Protein AF-A0AAN8IDM7-F1 (afdb_monomer)

Mean predicted aligned error: 9.81 Å

Structure (mmCIF, N/CA/C/O backbone):
data_AF-A0AAN8IDM7-F1
#
_entry.id   AF-A0AAN8IDM7-F1
#
loop_
_atom_site.group_PDB
_atom_site.id
_atom_site.type_symbol
_atom_site.label_atom_id
_atom_site.label_alt_id
_atom_site.label_comp_id
_atom_site.label_asym_id
_atom_site.label_entity_id
_atom_site.label_seq_id
_atom_site.pdbx_PDB_ins_code
_atom_site.Cartn_x
_atom_site.Cartn_y
_atom_site.Cartn_z
_atom_site.occupancy
_atom_site.B_iso_or_equiv
_atom_site.auth_seq_id
_atom_site.auth_comp_id
_atom_site.auth_asym_id
_atom_site.auth_atom_id
_atom_site.pdbx_PDB_model_num
ATOM 1 N N . MET A 1 1 ? 28.809 7.587 12.661 1.00 48.25 1 MET A N 1
ATOM 2 C CA . MET A 1 1 ? 27.627 8.010 11.875 1.00 48.25 1 MET A CA 1
ATOM 3 C C . MET A 1 1 ? 27.874 8.025 10.356 1.00 48.25 1 MET A C 1
ATOM 5 O O . MET A 1 1 ? 27.039 8.543 9.636 1.00 48.25 1 MET A O 1
ATOM 9 N N . GLU A 1 2 ? 28.930 7.379 9.832 1.00 40.19 2 GLU A N 1
ATOM 10 C CA . GLU A 1 2 ? 29.248 7.408 8.385 1.00 40.19 2 GLU A CA 1
ATOM 11 C C . GLU A 1 2 ? 28.867 6.134 7.598 1.00 40.19 2 GLU A C 1
ATOM 13 O O . GLU A 1 2 ? 28.893 6.126 6.371 1.00 40.19 2 GLU A O 1
ATOM 18 N N . SER A 1 3 ? 28.448 5.051 8.266 1.00 43.78 3 SER A N 1
ATOM 19 C CA . SER A 1 3 ? 28.146 3.773 7.590 1.00 43.78 3 SER A CA 1
ATOM 20 C C . SER A 1 3 ? 26.730 3.660 7.009 1.00 43.78 3 SER A C 1
ATOM 22 O O . SER A 1 3 ? 26.480 2.767 6.203 1.00 43.78 3 SER A O 1
ATOM 24 N N . VAL A 1 4 ? 25.794 4.540 7.383 1.00 52.28 4 VAL A N 1
ATOM 25 C CA . VAL A 1 4 ? 24.392 4.458 6.915 1.00 52.28 4 VAL A CA 1
ATOM 26 C C . VAL A 1 4 ? 24.214 5.150 5.557 1.00 52.28 4 VAL A C 1
ATOM 28 O O . VAL A 1 4 ? 23.488 4.657 4.697 1.00 52.28 4 VAL A O 1
ATOM 31 N N . VAL A 1 5 ? 24.957 6.236 5.317 1.00 48.47 5 VAL A N 1
ATOM 32 C CA . VAL A 1 5 ? 24.883 7.038 4.083 1.00 48.47 5 VAL A CA 1
ATOM 33 C C . VAL A 1 5 ? 25.433 6.271 2.872 1.00 48.47 5 VAL A C 1
ATOM 35 O O . VAL A 1 5 ? 24.861 6.330 1.786 1.00 48.47 5 VAL A O 1
ATOM 38 N N . HIS A 1 6 ? 26.490 5.470 3.051 1.00 41.78 6 HIS A N 1
ATOM 39 C CA . HIS A 1 6 ? 27.038 4.650 1.963 1.00 41.78 6 HIS A CA 1
ATOM 40 C C . HIS A 1 6 ? 26.140 3.476 1.557 1.00 41.78 6 HIS A C 1
ATOM 42 O O . HIS A 1 6 ? 26.169 3.067 0.397 1.00 41.78 6 HIS A O 1
ATOM 48 N N . LYS A 1 7 ? 25.298 2.962 2.463 1.00 42.38 7 LYS A N 1
ATOM 49 C CA . LYS A 1 7 ? 24.360 1.878 2.136 1.00 42.38 7 LYS A CA 1
ATOM 50 C C . LYS A 1 7 ? 23.194 2.359 1.262 1.00 42.38 7 LYS A C 1
ATOM 52 O O . LYS A 1 7 ? 22.663 1.568 0.492 1.00 42.38 7 LYS A O 1
ATOM 57 N N . PHE A 1 8 ? 22.870 3.654 1.307 1.00 40.16 8 PHE A N 1
ATOM 58 C CA . PHE A 1 8 ? 21.873 4.282 0.432 1.00 40.16 8 PHE A CA 1
ATOM 59 C C . PHE A 1 8 ? 22.361 4.483 -1.014 1.00 40.16 8 PHE A C 1
ATOM 61 O O . PHE A 1 8 ? 21.559 4.425 -1.937 1.00 40.16 8 PHE A O 1
ATOM 68 N N . ARG A 1 9 ? 23.671 4.651 -1.255 1.00 44.97 9 ARG A N 1
ATOM 69 C CA . ARG A 1 9 ? 24.212 4.876 -2.614 1.00 44.97 9 ARG A CA 1
ATOM 70 C C . ARG A 1 9 ? 24.325 3.628 -3.492 1.00 44.97 9 ARG A C 1
ATOM 72 O O . ARG A 1 9 ? 24.562 3.755 -4.688 1.00 44.97 9 ARG A O 1
ATOM 79 N N . LEU A 1 10 ? 24.160 2.432 -2.930 1.00 44.12 10 LEU A N 1
ATOM 80 C CA . LEU A 1 10 ? 24.177 1.184 -3.702 1.00 44.12 10 LEU A CA 1
ATOM 81 C C . LEU A 1 10 ? 22.800 0.824 -4.297 1.00 44.12 10 LEU A C 1
ATOM 83 O O . LEU A 1 10 ? 22.729 -0.084 -5.119 1.00 44.12 10 LEU A O 1
ATOM 87 N N . TYR A 1 11 ? 21.728 1.541 -3.928 1.00 48.84 11 TYR A N 1
ATOM 88 C CA . TYR A 1 11 ? 20.354 1.277 -4.388 1.00 48.84 11 TYR A CA 1
ATOM 89 C C . TYR A 1 11 ? 19.959 1.983 -5.699 1.00 48.84 11 TYR A C 1
ATOM 91 O O . TYR A 1 11 ? 18.928 1.648 -6.271 1.00 48.84 11 TYR A O 1
ATOM 99 N N . ASP A 1 12 ? 20.783 2.894 -6.227 1.00 52.94 12 ASP A N 1
ATOM 100 C CA . ASP A 1 12 ? 20.428 3.721 -7.398 1.00 52.94 12 ASP A CA 1
ATOM 101 C C . ASP A 1 12 ? 21.053 3.267 -8.732 1.00 52.94 12 ASP A C 1
ATOM 103 O O . ASP A 1 12 ? 20.802 3.854 -9.784 1.00 52.94 12 ASP A O 1
ATOM 107 N N . LEU A 1 13 ? 21.859 2.198 -8.747 1.00 50.22 13 LEU A N 1
ATOM 108 C CA . LEU A 1 13 ? 22.567 1.782 -9.970 1.00 50.22 13 LEU A CA 1
ATOM 109 C C . LEU A 1 13 ? 21.640 1.174 -11.046 1.00 50.22 13 LEU A C 1
ATOM 111 O O . LEU A 1 13 ? 22.011 1.098 -12.219 1.00 50.22 13 LEU A O 1
ATOM 115 N N . GLY A 1 14 ? 20.451 0.711 -10.647 1.00 51.22 14 GLY A N 1
ATOM 116 C CA . GLY A 1 14 ? 19.408 0.229 -11.560 1.00 51.22 14 GLY A CA 1
ATOM 117 C C . GLY A 1 14 ? 18.505 1.344 -12.091 1.00 51.22 14 GLY A C 1
ATOM 118 O O . GLY A 1 14 ? 17.9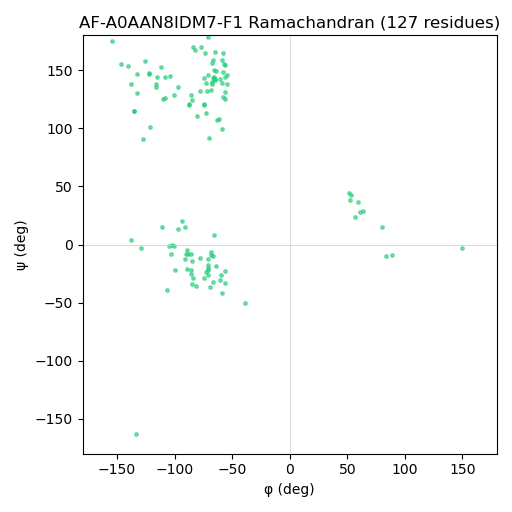00 1.190 -13.147 1.00 51.22 14 GLY A O 1
ATOM 119 N N . SER A 1 15 ? 18.445 2.474 -11.387 1.00 57.06 15 SER A N 1
ATOM 120 C CA . SER A 1 15 ? 17.468 3.532 -11.638 1.00 57.06 15 SER A CA 1
ATOM 121 C C . SER A 1 15 ? 17.868 4.452 -12.797 1.00 57.06 15 SER A C 1
ATOM 123 O O . SER A 1 15 ? 17.041 4.822 -13.632 1.00 57.06 15 SER A O 1
ATOM 125 N N . SER A 1 16 ? 19.172 4.710 -12.944 1.00 64.25 16 SER A N 1
ATOM 126 C CA . SER A 1 16 ? 19.726 5.543 -14.021 1.00 64.25 16 SER A CA 1
ATOM 127 C C . SER A 1 16 ? 19.683 4.908 -15.417 1.00 64.25 16 SER A C 1
ATOM 129 O O . SER A 1 16 ? 19.903 5.601 -16.405 1.00 64.25 16 SER A O 1
ATOM 131 N N . LYS A 1 17 ? 19.408 3.602 -15.535 1.00 84.50 17 LYS A N 1
ATOM 132 C CA . LYS A 1 17 ? 19.352 2.900 -16.834 1.00 84.50 17 LYS A CA 1
ATOM 133 C C . LYS A 1 17 ? 17.991 3.008 -17.517 1.00 84.50 17 LYS A C 1
ATOM 135 O O . LYS A 1 17 ? 17.897 2.882 -18.738 1.00 84.50 17 LYS A O 1
ATOM 140 N N . CYS A 1 18 ? 16.942 3.220 -16.729 1.00 92.69 18 CYS A N 1
ATOM 141 C CA . CYS A 1 18 ? 15.571 3.241 -17.224 1.00 92.69 18 CYS A CA 1
ATOM 142 C C . CYS A 1 18 ? 15.130 4.631 -17.683 1.00 92.69 18 CYS A C 1
ATOM 144 O O . CYS A 1 18 ? 14.213 4.734 -18.494 1.00 92.69 18 CYS A O 1
ATOM 146 N N . CYS A 1 19 ? 15.801 5.685 -17.207 1.00 91.44 19 CYS A N 1
ATOM 147 C CA . CYS A 1 19 ? 15.497 7.069 -17.548 1.00 91.44 19 CYS A CA 1
ATOM 148 C C . CYS A 1 19 ? 16.689 7.802 -18.173 1.00 91.44 19 CYS A C 1
ATOM 150 O O . CYS A 1 19 ? 17.837 7.571 -17.808 1.00 91.44 19 CYS A O 1
ATOM 152 N N . THR A 1 20 ? 16.401 8.735 -19.081 1.00 88.62 20 THR A N 1
ATOM 153 C CA . THR A 1 20 ? 17.355 9.734 -19.573 1.00 88.62 20 THR A CA 1
ATOM 154 C C . THR A 1 20 ? 17.438 10.914 -18.600 1.00 88.62 20 THR A C 1
ATOM 156 O O . THR A 1 20 ? 16.587 11.082 -17.720 1.00 88.62 20 THR A O 1
ATOM 159 N N . THR A 1 21 ? 18.442 11.771 -18.778 1.00 85.88 21 THR A N 1
ATOM 160 C CA . THR A 1 21 ? 18.635 13.003 -17.994 1.00 85.88 21 THR A CA 1
ATOM 161 C C . THR A 1 21 ? 17.512 14.028 -18.170 1.00 85.88 21 THR A C 1
ATOM 163 O O . THR A 1 21 ? 17.328 14.890 -17.319 1.00 85.88 21 THR A O 1
ATOM 166 N N . GLU A 1 22 ? 16.712 13.908 -19.229 1.00 89.69 22 GLU A N 1
ATOM 167 C CA . GLU A 1 22 ? 15.551 14.753 -19.535 1.00 89.69 22 GLU A CA 1
ATOM 168 C C . GLU A 1 22 ? 14.236 14.157 -18.999 1.00 89.69 22 GLU A C 1
ATOM 170 O O . GLU A 1 22 ? 13.157 14.495 -19.489 1.00 89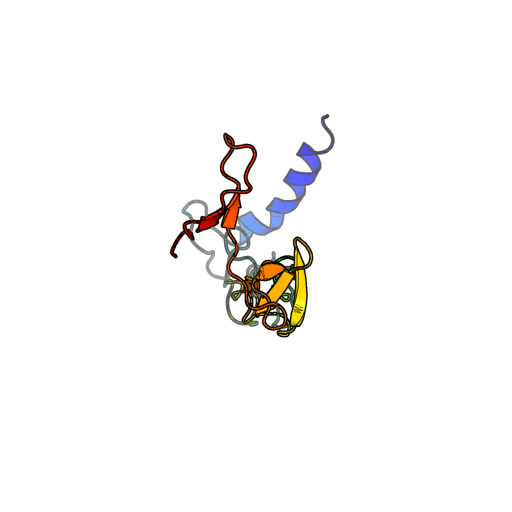.69 22 GLU A O 1
ATOM 175 N N . CYS A 1 23 ? 14.312 13.248 -18.019 1.00 88.69 23 CYS A N 1
ATOM 176 C CA . CYS A 1 23 ? 13.163 12.597 -17.377 1.00 88.69 23 CYS A CA 1
ATOM 177 C C . CYS A 1 23 ? 12.264 11.810 -18.351 1.00 88.69 23 CYS A C 1
ATOM 179 O O . CYS A 1 23 ? 11.042 11.778 -18.196 1.00 88.69 23 CYS A O 1
ATOM 181 N N . ARG A 1 24 ? 12.856 11.158 -19.359 1.00 90.75 24 ARG A N 1
ATOM 182 C CA . ARG A 1 24 ? 1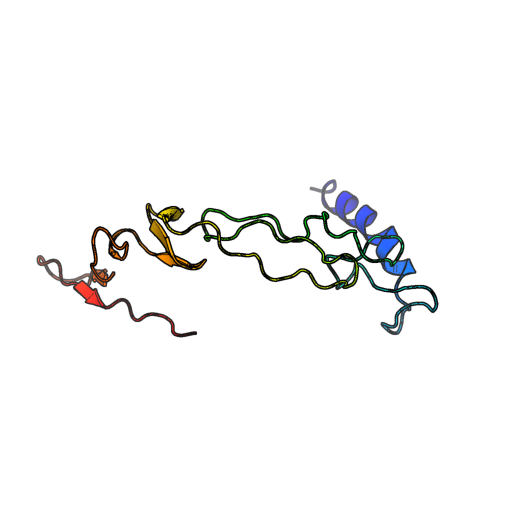2.151 10.271 -20.304 1.00 90.75 24 ARG A CA 1
ATOM 183 C C . ARG A 1 24 ? 12.580 8.826 -20.110 1.00 90.75 24 ARG A C 1
ATOM 185 O O . ARG A 1 24 ? 13.710 8.586 -19.709 1.00 90.75 24 ARG A O 1
ATOM 192 N N . LEU A 1 25 ? 11.713 7.868 -20.434 1.00 92.88 25 LEU A N 1
ATOM 193 C CA . LEU A 1 25 ? 12.120 6.463 -20.499 1.00 92.88 25 LEU A CA 1
ATOM 194 C C . LEU A 1 25 ? 13.119 6.249 -21.644 1.00 92.88 25 LEU A C 1
ATOM 196 O O . LEU A 1 25 ? 13.004 6.872 -22.704 1.00 92.88 25 LEU A O 1
ATOM 200 N N . THR A 1 26 ? 14.093 5.364 -21.442 1.00 93.62 26 THR A N 1
ATOM 201 C CA . THR A 1 26 ? 14.956 4.900 -22.537 1.00 93.62 26 THR A CA 1
ATOM 202 C C . THR A 1 26 ? 14.144 4.058 -23.537 1.00 93.62 26 THR A C 1
ATOM 204 O O . THR A 1 26 ? 13.115 3.496 -23.160 1.00 93.62 26 THR A O 1
ATOM 207 N N . PRO A 1 27 ? 14.563 3.932 -24.815 1.00 93.38 27 PRO A N 1
ATOM 208 C CA . PRO A 1 27 ? 13.743 3.300 -25.861 1.00 93.38 27 PRO A CA 1
ATOM 209 C C . PRO A 1 27 ? 13.281 1.860 -25.581 1.00 93.38 27 PRO A C 1
ATOM 211 O O . PRO A 1 27 ? 12.299 1.416 -26.165 1.00 93.38 27 PRO A O 1
ATOM 214 N N . SER A 1 28 ? 13.982 1.126 -24.713 1.00 90.69 28 SER A N 1
ATOM 215 C CA . SER A 1 28 ? 13.659 -0.257 -24.334 1.00 90.69 28 SER A CA 1
ATOM 216 C C . SER A 1 28 ? 13.027 -0.393 -22.945 1.00 90.69 28 SER A C 1
ATOM 218 O O . SER A 1 28 ? 12.750 -1.510 -22.515 1.00 90.69 28 SER A O 1
ATOM 220 N N . ALA A 1 29 ? 12.849 0.706 -22.212 1.00 94.94 29 ALA A N 1
ATOM 221 C CA . ALA A 1 29 ? 12.286 0.690 -20.869 1.00 94.94 29 ALA A CA 1
ATOM 222 C C . ALA A 1 29 ? 10.754 0.728 -20.919 1.00 94.94 29 ALA A C 1
ATOM 224 O O . ALA A 1 29 ? 10.163 1.606 -21.542 1.00 94.94 29 ALA A O 1
ATOM 225 N N . GLN A 1 30 ? 10.108 -0.200 -20.213 1.00 95.69 3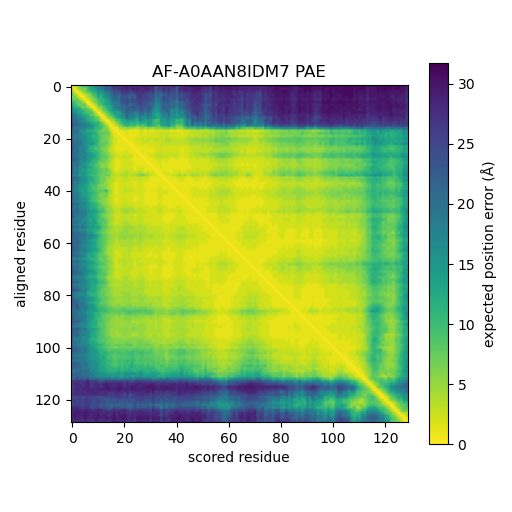0 GLN A N 1
ATOM 226 C CA . GLN A 1 30 ? 8.655 -0.201 -20.002 1.00 95.69 30 GLN A CA 1
ATOM 227 C C . GLN A 1 30 ? 8.264 0.696 -18.819 1.00 95.69 30 GLN A C 1
ATOM 229 O O . GLN A 1 30 ? 7.172 1.255 -18.774 1.00 95.69 30 GLN A O 1
ATOM 234 N N . CYS A 1 31 ? 9.166 0.837 -17.848 1.00 95.06 31 CYS A N 1
ATOM 235 C CA . CYS A 1 31 ? 8.947 1.581 -16.617 1.00 95.06 31 CYS A CA 1
ATOM 236 C C . CYS A 1 31 ? 10.266 2.087 -16.027 1.00 95.06 31 CYS A C 1
ATOM 238 O O . CYS A 1 31 ? 11.345 1.745 -16.514 1.00 95.06 31 CYS A O 1
ATOM 240 N N . SER A 1 32 ? 10.180 2.876 -14.951 1.00 93.38 32 SER A N 1
ATOM 241 C CA . SER A 1 32 ? 11.345 3.303 -14.169 1.00 93.38 32 SER A CA 1
ATOM 242 C C . SER A 1 32 ? 11.124 3.126 -12.664 1.00 93.38 32 SER A C 1
ATOM 244 O O . SER A 1 32 ? 10.124 3.638 -12.152 1.00 93.38 32 SER A O 1
ATOM 246 N N . PRO A 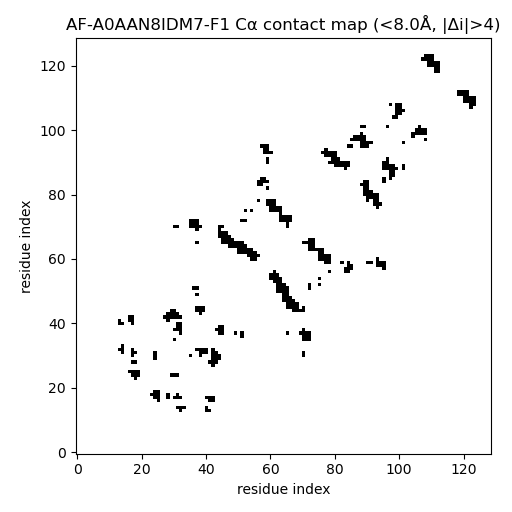1 33 ? 12.059 2.488 -11.931 1.00 91.62 33 PRO A N 1
ATOM 247 C CA . PRO A 1 33 ? 11.930 2.270 -10.490 1.00 91.62 33 PRO A CA 1
ATOM 248 C C . PRO A 1 33 ? 11.987 3.567 -9.666 1.00 91.62 33 PRO A C 1
ATOM 250 O O . PRO A 1 33 ? 11.650 3.533 -8.489 1.00 91.62 33 PRO A O 1
ATOM 253 N N . HIS A 1 34 ? 12.345 4.716 -10.261 1.00 87.94 34 HIS A N 1
ATOM 254 C CA . HIS A 1 34 ? 12.322 6.010 -9.565 1.00 87.94 34 HIS A CA 1
ATOM 255 C C . HIS A 1 34 ? 10.931 6.378 -9.034 1.00 87.94 34 HIS A C 1
ATOM 257 O O . HIS A 1 34 ? 10.821 6.884 -7.923 1.00 87.94 34 HIS A O 1
ATOM 263 N N . ASN A 1 35 ? 9.884 6.131 -9.830 1.00 85.00 35 ASN A N 1
ATOM 264 C CA . ASN A 1 35 ? 8.520 6.582 -9.525 1.00 85.00 35 ASN A CA 1
ATOM 265 C C . ASN A 1 35 ? 7.478 5.458 -9.609 1.00 85.00 35 ASN A C 1
ATOM 267 O O . ASN A 1 35 ? 6.299 5.701 -9.369 1.00 85.00 35 ASN A O 1
ATOM 271 N N . GLN A 1 36 ? 7.884 4.248 -9.996 1.00 93.88 36 GLN A N 1
ATOM 272 C CA . GLN A 1 36 ? 6.982 3.119 -10.210 1.00 93.88 36 GLN A CA 1
ATOM 273 C C . GLN A 1 36 ? 7.399 1.959 -9.295 1.00 93.88 36 GLN A C 1
ATOM 275 O O . GLN A 1 36 ? 8.359 1.260 -9.624 1.00 93.88 36 GLN A O 1
ATOM 280 N N . PRO A 1 37 ? 6.702 1.733 -8.161 1.00 95.12 37 PRO A N 1
ATOM 281 C CA . PRO A 1 37 ? 7.039 0.676 -7.201 1.00 95.12 37 PRO A CA 1
ATOM 282 C C . PRO A 1 37 ? 7.015 -0.732 -7.803 1.00 95.12 37 PRO A C 1
ATOM 284 O O . PRO A 1 37 ? 7.724 -1.617 -7.338 1.00 95.12 37 PRO A O 1
ATOM 287 N N . CYS A 1 38 ? 6.220 -0.938 -8.855 1.00 97.94 38 CYS A N 1
ATOM 288 C CA . CYS A 1 38 ? 6.143 -2.203 -9.581 1.00 97.94 38 CYS A CA 1
ATOM 289 C C . CYS A 1 38 ? 7.121 -2.296 -10.755 1.00 97.94 38 CYS A C 1
ATOM 291 O O . CYS A 1 38 ? 6.982 -3.180 -11.600 1.00 97.94 38 CYS A O 1
ATOM 293 N N . CYS A 1 39 ? 8.121 -1.418 -10.823 1.00 96.94 39 CYS A N 1
ATOM 294 C CA . CYS A 1 39 ? 9.179 -1.494 -11.816 1.00 96.94 39 CYS A CA 1
ATOM 295 C C . CYS A 1 39 ? 10.454 -2.104 -11.238 1.00 96.94 39 CYS A C 1
ATOM 297 O O . CYS A 1 39 ? 10.982 -1.637 -10.231 1.00 96.94 39 CYS A O 1
ATOM 299 N N . ASN A 1 40 ? 10.989 -3.111 -11.919 1.00 94.19 40 ASN A N 1
ATOM 300 C CA . ASN A 1 40 ? 12.251 -3.721 -11.534 1.00 94.19 40 ASN A CA 1
ATOM 301 C C . ASN A 1 40 ? 13.458 -2.944 -12.098 1.00 94.19 40 ASN A C 1
ATOM 303 O O . ASN A 1 40 ? 13.346 -2.084 -12.974 1.00 94.19 40 ASN A O 1
ATOM 307 N N . THR A 1 41 ? 14.659 -3.295 -11.642 1.00 92.00 41 THR A N 1
ATOM 308 C CA . THR A 1 41 ? 15.924 -2.661 -12.068 1.00 92.00 41 THR A CA 1
ATOM 309 C C . THR A 1 41 ? 16.323 -2.949 -13.522 1.00 92.00 41 THR A C 1
ATOM 311 O O . THR A 1 41 ? 17.297 -2.379 -14.013 1.00 92.00 41 THR A O 1
ATOM 314 N N . THR A 1 42 ? 15.587 -3.821 -14.219 1.00 93.12 42 THR A N 1
ATOM 315 C CA . THR A 1 42 ? 15.728 -4.095 -15.660 1.00 93.12 42 THR A CA 1
ATOM 316 C C . THR A 1 42 ? 14.722 -3.309 -16.507 1.00 93.12 42 THR A C 1
ATOM 318 O O . THR A 1 42 ? 14.557 -3.591 -17.692 1.00 93.12 42 THR A O 1
ATOM 321 N N . CYS A 1 43 ? 14.058 -2.311 -15.914 1.00 95.12 43 CYS A N 1
ATOM 322 C CA . CYS A 1 43 ? 13.107 -1.423 -16.584 1.00 95.12 43 CYS A CA 1
ATOM 323 C C . CYS A 1 43 ? 11.861 -2.146 -17.118 1.00 95.12 43 CYS A C 1
ATOM 325 O O . CYS A 1 43 ? 11.280 -1.735 -18.124 1.00 95.12 43 CYS A O 1
ATOM 327 N N . SER A 1 44 ? 11.471 -3.240 -16.460 1.00 96.25 44 SER A N 1
ATOM 328 C CA . SER A 1 44 ? 10.288 -4.043 -16.779 1.00 96.25 44 SER A CA 1
ATOM 329 C C . SER A 1 44 ? 9.395 -4.190 -15.548 1.00 96.25 44 SER A C 1
ATOM 331 O O . SER A 1 44 ? 9.864 -4.052 -14.415 1.00 96.25 44 SER A O 1
ATOM 333 N N . TYR A 1 45 ? 8.111 -4.474 -15.755 1.00 97.88 45 TYR A N 1
ATOM 334 C CA . TYR A 1 45 ? 7.190 -4.669 -14.640 1.00 97.88 45 TYR A CA 1
ATOM 335 C C . TYR A 1 45 ? 7.537 -5.925 -13.838 1.00 97.88 45 TYR A C 1
ATOM 337 O O . TYR A 1 45 ? 7.954 -6.952 -14.382 1.00 97.88 45 TYR A O 1
ATOM 345 N N . HIS A 1 46 ? 7.366 -5.835 -12.525 1.00 98.25 46 HIS A N 1
ATOM 346 C CA . HIS A 1 46 ? 7.365 -6.994 -11.649 1.00 98.25 46 HIS A CA 1
ATOM 347 C C . HIS A 1 46 ? 6.154 -7.900 -11.940 1.00 98.25 46 HIS A C 1
ATOM 349 O O . HIS A 1 46 ? 5.109 -7.392 -12.348 1.00 98.25 46 HIS A O 1
ATOM 355 N N . PRO A 1 47 ? 6.269 -9.225 -11.721 1.00 98.06 47 PRO A N 1
ATOM 356 C CA . PRO A 1 47 ? 5.160 -10.167 -11.884 1.00 98.06 47 PRO A CA 1
ATOM 357 C C . PRO A 1 47 ? 4.021 -9.911 -10.885 1.00 98.06 47 PRO A C 1
ATOM 359 O O . PRO A 1 47 ? 4.185 -9.186 -9.902 1.00 98.06 47 PRO A O 1
ATOM 362 N N . ALA A 1 48 ? 2.860 -10.523 -11.142 1.00 97.94 48 ALA A N 1
ATOM 363 C CA . ALA A 1 48 ? 1.625 -10.250 -10.404 1.00 97.94 48 ALA A CA 1
ATOM 364 C C . ALA A 1 48 ? 1.623 -10.707 -8.926 1.00 97.94 48 ALA A C 1
ATOM 366 O O . ALA A 1 48 ? 0.706 -10.402 -8.172 1.00 97.94 48 ALA A O 1
ATOM 367 N N . ASP A 1 49 ? 2.638 -11.456 -8.507 1.00 96.00 49 ASP A N 1
ATOM 368 C CA . ASP A 1 49 ? 2.849 -11.945 -7.143 1.00 96.00 49 ASP A CA 1
ATOM 369 C C . ASP A 1 49 ? 3.872 -11.108 -6.356 1.00 96.00 49 ASP A C 1
ATOM 371 O O . ASP A 1 49 ? 4.122 -11.366 -5.176 1.00 96.00 49 ASP A O 1
ATOM 375 N N . HIS A 1 50 ? 4.457 -10.077 -6.972 1.00 98.12 50 HIS A N 1
ATOM 376 C CA . HIS A 1 50 ? 5.388 -9.185 -6.295 1.00 98.12 50 HIS A CA 1
ATOM 377 C C . HIS A 1 50 ? 4.654 -8.230 -5.350 1.00 98.12 50 HIS A C 1
ATOM 379 O O . HIS A 1 50 ? 3.826 -7.432 -5.787 1.00 98.12 50 HIS A O 1
ATOM 385 N N . VAL A 1 51 ? 4.996 -8.272 -4.061 1.00 98.00 51 VAL A N 1
ATOM 386 C CA . VAL A 1 51 ? 4.455 -7.355 -3.048 1.00 98.00 51 VAL A CA 1
ATOM 387 C C . VAL A 1 51 ? 5.067 -5.968 -3.232 1.00 98.00 51 VAL A C 1
ATOM 389 O O . VAL A 1 51 ? 6.257 -5.783 -2.988 1.00 98.00 51 VAL A O 1
ATOM 392 N N . CYS A 1 52 ? 4.248 -4.989 -3.613 1.00 97.75 52 CYS A N 1
ATOM 393 C CA . CYS A 1 52 ? 4.670 -3.594 -3.776 1.00 97.75 52 CYS A CA 1
ATOM 394 C C . CYS A 1 52 ? 4.299 -2.705 -2.584 1.00 97.75 52 CYS A C 1
ATOM 396 O O . CYS A 1 52 ? 4.935 -1.676 -2.362 1.00 97.75 52 CYS A O 1
ATOM 398 N N . LEU A 1 53 ? 3.303 -3.112 -1.793 1.00 97.06 53 LEU A N 1
ATOM 399 C CA . LEU A 1 53 ? 2.938 -2.466 -0.537 1.00 97.06 53 LEU A CA 1
ATOM 400 C C . LEU A 1 53 ? 2.710 -3.552 0.524 1.00 97.06 53 LEU A C 1
ATOM 402 O O . LEU A 1 53 ? 1.782 -4.352 0.369 1.00 97.06 53 LEU A O 1
ATOM 406 N N . PRO A 1 54 ? 3.536 -3.618 1.583 1.00 97.19 54 PRO A N 1
ATOM 407 C CA . PRO A 1 54 ? 3.299 -4.529 2.697 1.00 97.19 54 PRO A CA 1
ATOM 408 C C . PRO A 1 54 ? 1.961 -4.226 3.376 1.00 97.19 54 PRO A C 1
ATOM 410 O O . PRO A 1 54 ? 1.583 -3.064 3.513 1.00 97.19 54 PRO A O 1
ATOM 413 N N . GLY A 1 55 ? 1.253 -5.266 3.815 1.00 97.50 55 GLY A N 1
ATOM 414 C CA . GLY A 1 55 ? 0.028 -5.093 4.589 1.00 97.50 55 GLY A CA 1
ATOM 415 C C . GLY A 1 55 ? 0.276 -4.409 5.935 1.00 97.50 55 GLY A C 1
ATOM 416 O O . GLY A 1 55 ? 1.319 -4.599 6.561 1.00 97.50 55 GLY A O 1
ATOM 417 N N . ASP A 1 56 ? -0.727 -3.665 6.391 1.00 98.12 56 ASP A N 1
ATOM 418 C CA . ASP A 1 56 ? -0.786 -3.038 7.709 1.00 98.12 56 ASP A CA 1
ATOM 419 C C . ASP A 1 56 ? -2.106 -3.435 8.397 1.00 98.12 56 ASP A C 1
ATOM 421 O O . ASP A 1 56 ? -3.139 -2.774 8.221 1.00 98.12 56 ASP A O 1
ATOM 425 N N . PRO A 1 57 ? -2.103 -4.540 9.170 1.00 97.12 57 PRO A N 1
ATOM 426 C CA . PRO A 1 57 ? -3.296 -5.015 9.860 1.00 97.12 57 PRO A CA 1
ATOM 427 C C . PRO A 1 57 ? -3.866 -4.005 10.864 1.00 97.12 57 PRO A C 1
ATOM 429 O O . PRO A 1 57 ? -5.081 -3.939 11.030 1.00 97.12 57 PRO A O 1
ATOM 432 N N . LEU A 1 58 ? -3.021 -3.172 11.485 1.00 97.50 58 LEU A N 1
ATOM 433 C CA . LEU A 1 58 ? -3.462 -2.151 12.443 1.00 97.50 58 LEU A CA 1
ATOM 434 C C . LEU A 1 58 ? -4.214 -1.001 11.765 1.00 97.50 58 LEU A C 1
ATOM 436 O O . LEU A 1 58 ? -4.924 -0.257 12.440 1.00 97.50 58 LEU A O 1
ATOM 440 N N . GLN A 1 59 ? -4.072 -0.864 10.446 1.00 96.88 59 GLN A N 1
ATOM 441 C CA . GLN A 1 59 ? -4.788 0.091 9.597 1.00 96.88 59 GLN A CA 1
ATOM 442 C C . GLN A 1 59 ? -5.783 -0.593 8.649 1.00 96.88 59 GLN A C 1
ATOM 444 O O . GLN A 1 59 ? -6.266 0.020 7.695 1.00 96.88 59 GLN A O 1
ATOM 449 N N . CYS A 1 60 ? -6.111 -1.863 8.900 1.00 98.25 60 CYS A N 1
ATOM 450 C CA . CYS A 1 60 ? -7.065 -2.641 8.114 1.00 98.25 60 CYS A CA 1
ATOM 451 C C . CYS A 1 60 ? -6.685 -2.827 6.635 1.00 98.25 60 CYS A C 1
ATOM 453 O O . CYS A 1 60 ? -7.564 -2.986 5.781 1.00 98.25 60 CYS A O 1
ATOM 455 N N . LYS A 1 61 ? -5.384 -2.822 6.318 1.00 98.44 61 LYS A N 1
ATOM 456 C CA . LYS A 1 61 ? -4.854 -2.968 4.955 1.00 98.44 61 LYS A CA 1
ATOM 457 C C . LYS A 1 61 ? -4.153 -4.312 4.768 1.00 98.44 61 L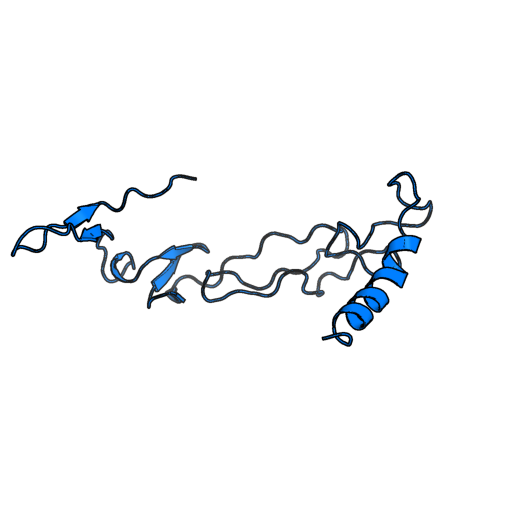YS A C 1
ATOM 459 O O . LYS A 1 61 ? -3.228 -4.649 5.502 1.00 98.44 61 LYS A O 1
ATOM 464 N N . ALA A 1 62 ? -4.571 -5.079 3.768 1.00 98.31 62 ALA A N 1
ATOM 465 C CA . ALA A 1 62 ? -3.850 -6.262 3.308 1.00 98.31 62 ALA A CA 1
ATOM 466 C C . ALA A 1 62 ? -2.636 -5.855 2.456 1.00 98.31 62 ALA A C 1
ATOM 468 O O . ALA A 1 62 ? -2.491 -4.697 2.068 1.00 98.31 62 ALA A O 1
ATOM 469 N N . SER A 1 63 ? -1.760 -6.811 2.141 1.00 98.44 63 SER A N 1
ATOM 470 C CA . SER A 1 63 ? -0.670 -6.552 1.193 1.00 98.44 63 SER A CA 1
ATOM 471 C C . SER A 1 63 ? -1.226 -6.266 -0.203 1.00 98.44 63 SER A C 1
ATOM 473 O O . SER A 1 63 ? -2.195 -6.901 -0.626 1.00 98.44 63 SER A O 1
ATOM 475 N N . SER A 1 64 ? -0.597 -5.335 -0.919 1.00 98.38 64 SER A N 1
ATOM 476 C CA . SER A 1 64 ? -0.870 -5.079 -2.333 1.00 98.38 64 SER A CA 1
ATOM 477 C C . SER A 1 64 ? 0.225 -5.664 -3.211 1.00 98.38 64 SER A C 1
ATOM 479 O O . SER A 1 64 ? 1.410 -5.651 -2.857 1.00 98.38 64 SER A O 1
ATOM 481 N N . TYR A 1 65 ? -0.189 -6.149 -4.373 1.00 98.56 65 TYR A N 1
ATOM 482 C CA . TYR A 1 65 ? 0.656 -6.853 -5.320 1.00 98.56 65 TYR A CA 1
ATOM 483 C C . TYR A 1 65 ? 0.639 -6.133 -6.661 1.00 98.56 65 TYR A C 1
ATOM 485 O O . TYR A 1 65 ? -0.375 -5.557 -7.057 1.00 98.56 65 TYR A O 1
ATOM 493 N N . CYS A 1 66 ? 1.761 -6.179 -7.369 1.00 98.44 66 CYS A N 1
ATOM 494 C CA . CYS A 1 66 ? 1.831 -5.691 -8.737 1.00 98.44 66 CYS A CA 1
ATOM 495 C C . CYS A 1 66 ? 0.841 -6.432 -9.638 1.00 98.44 66 CYS A C 1
ATOM 497 O O . CYS A 1 66 ? 0.415 -7.541 -9.345 1.00 98.44 66 CYS A O 1
ATOM 499 N N . THR A 1 67 ? 0.483 -5.836 -10.772 1.00 97.94 67 THR A N 1
ATOM 500 C CA . THR A 1 67 ? -0.446 -6.460 -11.728 1.00 97.94 67 THR A CA 1
ATOM 501 C C . THR A 1 67 ? 0.260 -7.308 -12.788 1.00 97.94 67 THR A C 1
ATOM 503 O O . THR A 1 67 ? -0.398 -8.019 -13.543 1.00 97.94 67 THR A O 1
ATOM 506 N N . GLY A 1 68 ? 1.590 -7.205 -12.903 1.00 97.56 68 GLY A N 1
ATOM 507 C CA . GLY A 1 68 ? 2.353 -7.790 -14.011 1.00 97.56 68 GLY A CA 1
ATOM 508 C C . GLY A 1 68 ? 2.400 -6.935 -15.280 1.00 97.56 68 GLY A C 1
ATOM 509 O O . GLY A 1 68 ? 3.146 -7.261 -16.199 1.00 97.56 68 GLY A O 1
ATOM 510 N N . ASN A 1 69 ? 1.612 -5.859 -15.358 1.00 97.50 69 ASN A N 1
ATOM 511 C CA . ASN A 1 69 ? 1.429 -5.069 -16.584 1.00 97.50 69 ASN A CA 1
ATOM 512 C C . ASN A 1 69 ? 1.418 -3.545 -16.367 1.00 97.50 69 ASN A C 1
ATOM 514 O O . ASN A 1 69 ? 1.194 -2.800 -17.317 1.00 97.50 69 ASN A O 1
ATOM 518 N N . SER A 1 70 ? 1.647 -3.091 -15.134 1.00 97.19 70 SER A N 1
ATOM 519 C CA . SER A 1 70 ? 1.737 -1.682 -14.758 1.00 97.19 70 SER A CA 1
ATOM 520 C C . SER A 1 70 ? 2.848 -1.488 -13.730 1.00 97.19 70 SER A C 1
ATOM 522 O O . SER A 1 70 ? 3.196 -2.404 -12.982 1.00 97.19 70 SER A O 1
ATOM 524 N N . GLY A 1 71 ? 3.414 -0.282 -13.701 1.00 96.06 71 GLY A N 1
ATOM 525 C CA . GLY A 1 71 ? 4.398 0.125 -12.703 1.00 96.06 71 GLY A CA 1
ATOM 526 C C . GLY A 1 71 ? 3.762 0.755 -11.465 1.00 96.06 71 GLY A C 1
ATOM 527 O O . GLY A 1 71 ? 4.452 0.981 -10.469 1.00 96.06 71 GLY A O 1
ATOM 528 N N . GLU A 1 72 ? 2.457 1.010 -11.512 1.00 97.00 72 GLU A N 1
ATOM 529 C CA . GLU A 1 72 ? 1.671 1.441 -10.364 1.00 97.00 72 GLU A CA 1
ATOM 530 C C . GLU A 1 72 ? 1.463 0.277 -9.392 1.00 97.00 72 GLU A C 1
ATOM 532 O O . GLU A 1 72 ? 1.197 -0.855 -9.799 1.00 97.00 72 GLU A O 1
ATOM 537 N N . CYS A 1 73 ? 1.560 0.569 -8.096 1.00 97.94 73 CYS A N 1
ATOM 538 C CA . CYS A 1 73 ? 1.131 -0.357 -7.057 1.00 97.94 73 CYS A CA 1
ATOM 539 C C . CYS A 1 73 ? -0.361 -0.116 -6.781 1.00 97.94 73 CYS A C 1
ATOM 541 O O . CYS A 1 73 ? -0.714 1.005 -6.402 1.00 97.94 73 CYS A O 1
ATOM 543 N N . PRO A 1 74 ? -1.242 -1.117 -6.957 1.00 97.69 74 PRO A N 1
ATOM 544 C CA . PRO A 1 74 ? -2.657 -0.975 -6.632 1.00 97.69 74 PRO A CA 1
ATOM 545 C C . PRO A 1 74 ? -2.870 -0.584 -5.165 1.00 97.69 74 PRO A C 1
ATOM 547 O O . PRO A 1 74 ? -2.045 -0.891 -4.299 1.00 97.69 74 PRO A O 1
ATOM 550 N N . SER A 1 75 ? -4.000 0.052 -4.854 1.00 96.56 75 SER A N 1
ATOM 551 C CA . SER A 1 75 ? -4.376 0.310 -3.461 1.00 96.56 75 SER A CA 1
ATOM 552 C C . SER A 1 75 ? -4.486 -0.998 -2.675 1.00 96.56 75 SER A C 1
ATOM 554 O O . SER A 1 75 ? -5.026 -1.985 -3.174 1.00 96.56 75 SER A O 1
ATOM 556 N N . ALA A 1 76 ? -3.995 -0.994 -1.435 1.00 97.38 76 ALA A N 1
ATOM 557 C CA . ALA A 1 76 ? -4.112 -2.146 -0.552 1.00 97.38 76 ALA A CA 1
ATOM 558 C C . ALA A 1 76 ? -5.589 -2.528 -0.339 1.00 97.38 76 ALA A C 1
ATOM 560 O O . ALA A 1 76 ? -6.383 -1.664 0.062 1.00 97.38 76 ALA A O 1
ATOM 561 N N . PRO A 1 77 ? -5.966 -3.799 -0.568 1.00 97.94 77 PRO A N 1
ATOM 562 C CA . PRO A 1 77 ? -7.314 -4.256 -0.282 1.00 97.94 77 PRO A CA 1
ATOM 563 C C . PRO A 1 77 ? -7.587 -4.237 1.226 1.00 97.94 77 PRO A C 1
ATOM 565 O O . PRO A 1 77 ? -6.668 -4.260 2.049 1.00 97.94 77 PRO A O 1
ATOM 568 N N . ALA A 1 78 ? -8.865 -4.196 1.596 1.00 98.38 78 ALA A N 1
ATOM 569 C CA . ALA A 1 78 ? -9.274 -4.335 2.986 1.00 98.38 78 ALA A CA 1
ATOM 570 C C . ALA A 1 78 ? -8.929 -5.736 3.517 1.00 98.38 78 ALA A C 1
ATOM 572 O O . ALA A 1 78 ? -9.090 -6.732 2.807 1.00 98.38 78 ALA A O 1
ATOM 573 N N . ILE A 1 79 ? -8.494 -5.819 4.775 1.00 98.50 79 ILE A N 1
ATOM 574 C CA . ILE A 1 79 ? -8.525 -7.097 5.504 1.00 98.50 79 ILE A CA 1
ATOM 575 C C . ILE A 1 79 ? -9.975 -7.438 5.898 1.00 98.50 79 ILE A C 1
ATOM 577 O O . ILE A 1 79 ? -10.837 -6.557 5.842 1.00 98.50 79 ILE A O 1
ATOM 581 N N . PRO A 1 80 ? -10.276 -8.689 6.297 1.00 98.25 80 PRO A N 1
ATOM 582 C CA . PRO A 1 80 ? -11.635 -9.085 6.654 1.00 98.25 80 PRO A CA 1
ATOM 583 C C . PRO A 1 80 ? -12.260 -8.197 7.738 1.00 98.25 80 PRO A C 1
ATOM 585 O O . PRO A 1 80 ? -11.609 -7.874 8.737 1.00 98.25 80 PRO A O 1
ATOM 588 N N . ASN A 1 81 ? -13.541 -7.862 7.561 1.00 97.44 81 ASN A N 1
ATOM 589 C CA . ASN A 1 81 ? -14.334 -7.182 8.586 1.00 97.44 81 ASN A CA 1
ATOM 590 C C . ASN A 1 81 ? -14.323 -7.997 9.890 1.00 97.44 81 ASN A C 1
ATOM 592 O O . ASN A 1 81 ? -14.298 -9.230 9.846 1.00 97.44 81 ASN A O 1
ATOM 596 N N . GLY A 1 82 ? -14.307 -7.328 11.042 1.00 96.19 82 GLY A N 1
ATOM 597 C CA . GLY A 1 82 ? -14.173 -8.006 12.337 1.00 96.19 82 GLY A CA 1
ATOM 598 C C . GLY A 1 82 ? -12.732 -8.210 12.812 1.00 96.19 82 GLY A C 1
ATOM 599 O O . GLY A 1 82 ? -12.510 -8.613 13.953 1.00 96.19 82 GLY A O 1
ATOM 600 N N . SER A 1 83 ? -11.733 -7.943 11.965 1.00 97.69 83 SER A N 1
ATOM 601 C CA . SER A 1 83 ? -10.324 -8.070 12.359 1.00 97.69 83 SER A CA 1
ATOM 602 C C . SER A 1 83 ? -9.950 -7.008 13.403 1.00 97.69 83 SER A C 1
ATOM 604 O O . SER A 1 83 ? -10.336 -5.850 13.229 1.00 97.69 83 SER A O 1
ATOM 606 N N . PRO A 1 84 ? -9.178 -7.348 14.453 1.00 97.06 84 PRO A N 1
ATOM 607 C CA . PRO A 1 84 ? -8.712 -6.365 15.424 1.00 97.06 84 PRO A CA 1
ATOM 608 C C . PRO A 1 84 ? -7.719 -5.394 14.778 1.00 97.06 84 PRO A C 1
ATOM 610 O O . PRO A 1 84 ? -6.846 -5.807 14.011 1.00 97.06 84 PRO A O 1
ATOM 613 N N . CYS A 1 85 ? -7.828 -4.116 15.120 1.00 97.81 85 CYS A N 1
ATOM 614 C CA . CYS A 1 85 ? -6.916 -3.066 14.670 1.00 97.81 85 CYS A CA 1
ATOM 615 C C . CYS A 1 85 ? -6.493 -2.171 15.847 1.00 97.81 85 CYS A C 1
ATOM 617 O O . CYS A 1 85 ? -6.570 -2.592 17.005 1.00 97.81 85 CYS A O 1
ATOM 619 N N . ILE A 1 86 ? -5.948 -0.983 15.570 1.00 95.94 86 ILE A N 1
ATOM 620 C CA . ILE A 1 86 ? -5.384 -0.099 16.601 1.00 95.94 86 ILE A CA 1
ATOM 621 C C . ILE A 1 86 ? -6.397 0.214 17.726 1.00 95.94 86 ILE A C 1
ATOM 623 O O . ILE A 1 86 ? -7.596 0.295 17.479 1.00 95.94 86 ILE A O 1
ATOM 627 N N . GLU A 1 87 ? -5.909 0.360 18.965 1.00 93.50 87 GLU A N 1
ATOM 628 C CA . GLU A 1 87 ? -6.715 0.716 20.155 1.00 93.50 87 GLU A CA 1
ATOM 629 C C . GLU A 1 87 ? -7.943 -0.181 20.400 1.00 93.50 87 GLU A C 1
ATOM 631 O O . GLU A 1 87 ? -9.030 0.297 20.719 1.00 93.50 87 GLU A O 1
ATOM 636 N N . GLU A 1 88 ? -7.771 -1.500 20.239 1.00 94.44 88 GLU A N 1
ATOM 637 C CA . GLU A 1 88 ? -8.857 -2.486 20.374 1.00 94.44 88 GLU A CA 1
ATOM 638 C C . GLU A 1 88 ? -10.047 -2.207 19.438 1.00 94.44 88 GLU A C 1
ATOM 640 O O . GLU A 1 88 ? -11.180 -2.625 19.697 1.00 94.44 88 GLU A O 1
ATOM 645 N N . GLY A 1 89 ? -9.788 -1.493 18.344 1.00 96.06 89 GLY A N 1
ATOM 646 C CA . GLY A 1 89 ? -10.733 -1.257 17.274 1.00 96.06 89 GLY A CA 1
ATOM 647 C C . GLY A 1 89 ? -11.010 -2.506 16.445 1.00 96.06 89 GLY A C 1
ATOM 648 O O . GLY A 1 89 ? -10.442 -3.582 16.656 1.00 96.06 89 GLY A O 1
ATOM 649 N N . GLU A 1 90 ? -11.899 -2.349 15.471 1.00 97.50 90 GLU A N 1
ATOM 650 C CA . GLU A 1 90 ? -12.287 -3.416 14.553 1.00 97.50 90 GLU A CA 1
ATOM 651 C C . GLU A 1 90 ? -12.393 -2.904 13.123 1.00 97.50 90 GLU A C 1
ATOM 653 O O . GLU A 1 90 ? -12.904 -1.814 12.864 1.00 97.50 90 GLU A O 1
ATOM 658 N N . CYS A 1 91 ? -11.897 -3.699 12.184 1.00 98.06 91 CYS A N 1
ATOM 659 C CA . CYS A 1 91 ? -11.927 -3.355 10.778 1.00 98.06 91 CYS A CA 1
ATOM 660 C C . CYS A 1 91 ? -13.335 -3.450 10.199 1.00 98.06 91 CYS A C 1
ATOM 662 O O . CYS A 1 91 ? -14.005 -4.475 10.329 1.00 98.06 91 CYS A O 1
ATOM 664 N N . GLN A 1 92 ? -13.723 -2.402 9.480 1.00 97.06 92 GLN A N 1
ATOM 665 C CA . GLN A 1 92 ? -14.925 -2.331 8.666 1.00 97.06 92 GLN A CA 1
ATOM 666 C C . GLN A 1 92 ? -14.562 -1.701 7.320 1.00 97.06 92 GLN A C 1
ATOM 668 O O . GLN A 1 92 ? -14.142 -0.548 7.255 1.00 97.06 92 GLN A O 1
ATOM 673 N N . ASP A 1 93 ? -14.676 -2.478 6.247 1.00 96.12 93 ASP A N 1
ATOM 674 C CA . ASP A 1 93 ? -14.450 -2.063 4.858 1.00 96.12 93 ASP A CA 1
ATOM 675 C C . ASP A 1 93 ? -13.092 -1.364 4.643 1.00 96.12 93 ASP A C 1
ATOM 677 O O . ASP A 1 93 ? -12.944 -0.411 3.879 1.00 96.12 93 ASP A O 1
ATOM 681 N N . GLY A 1 94 ? -12.062 -1.860 5.338 1.00 96.81 94 GLY A N 1
ATOM 682 C CA . GLY A 1 94 ? -10.694 -1.345 5.249 1.00 96.81 94 GLY A CA 1
ATOM 683 C C . GLY A 1 94 ? -10.434 -0.076 6.063 1.00 96.81 94 GLY A C 1
ATOM 684 O O . GLY A 1 94 ? -9.409 0.573 5.830 1.00 96.81 94 GLY A O 1
ATOM 685 N N . VAL A 1 95 ? -11.331 0.269 6.990 1.00 96.56 95 VAL A N 1
ATOM 686 C CA . VAL A 1 95 ? -11.192 1.341 7.984 1.00 96.56 95 VAL A CA 1
ATOM 687 C C . VAL A 1 95 ? -11.195 0.726 9.381 1.00 96.56 95 VAL A C 1
ATOM 689 O O . VAL A 1 95 ? -12.015 -0.139 9.676 1.00 96.56 95 VAL A O 1
ATOM 692 N N . CYS A 1 96 ? -10.284 1.168 10.246 1.00 97.06 96 CYS A N 1
ATOM 693 C CA . CYS A 1 96 ? -10.298 0.773 11.650 1.00 97.06 96 CYS A CA 1
ATOM 694 C C . CYS A 1 96 ? -11.327 1.614 12.408 1.00 97.06 96 CYS A C 1
ATOM 696 O O . CYS A 1 96 ? -11.126 2.817 12.582 1.00 97.06 96 CYS A O 1
ATOM 698 N N . LEU A 1 97 ? -12.426 0.998 12.843 1.00 95.69 97 LEU A N 1
ATOM 699 C CA . LEU A 1 97 ? -13.387 1.641 13.732 1.00 95.69 97 LEU A CA 1
ATOM 700 C C . LEU A 1 97 ? -12.834 1.636 15.162 1.00 95.69 97 LEU A C 1
ATOM 702 O O . LEU A 1 97 ? -12.417 0.571 15.628 1.00 95.69 97 LEU A O 1
ATOM 706 N N . PRO A 1 98 ? -12.861 2.771 15.884 1.00 94.44 98 PRO A N 1
ATOM 707 C CA . PRO A 1 98 ? -12.479 2.814 17.292 1.00 94.44 98 PRO A CA 1
ATOM 708 C C . PRO A 1 98 ? -13.303 1.841 18.134 1.00 94.44 98 PRO A C 1
ATOM 710 O O . PRO A 1 98 ? -14.457 1.559 17.807 1.00 94.44 98 PRO A O 1
ATOM 713 N N . TYR A 1 99 ? -12.748 1.398 19.266 1.00 93.88 99 TYR A N 1
ATOM 714 C CA . TYR A 1 99 ? -13.379 0.455 20.198 1.00 93.88 99 TYR A CA 1
ATOM 715 C C . TYR A 1 99 ? -14.887 0.689 20.396 1.00 93.88 99 TYR A C 1
ATOM 717 O O . TYR A 1 99 ? -15.674 -0.248 20.263 1.00 93.88 99 TYR A O 1
ATOM 725 N N . CYS A 1 100 ? -15.286 1.934 20.688 1.00 92.81 100 CYS A N 1
ATOM 726 C CA . CYS A 1 100 ? -16.668 2.318 20.986 1.00 92.81 100 CYS A CA 1
ATOM 727 C C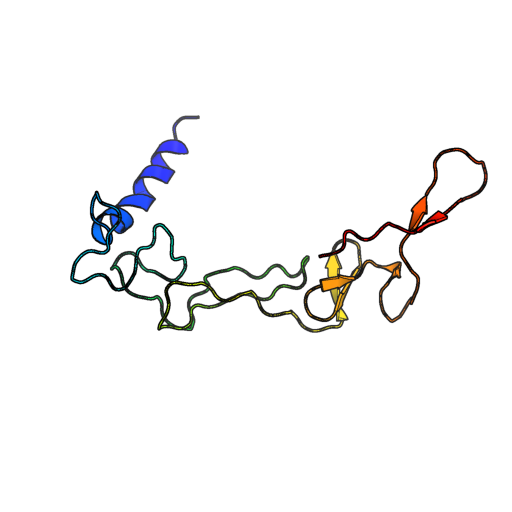 . CYS A 1 100 ? -17.618 2.187 19.786 1.00 92.81 100 CYS A C 1
ATOM 729 O O . CYS A 1 100 ? -18.799 1.885 19.967 1.00 92.81 100 CYS A O 1
ATOM 731 N N . GLU A 1 101 ? -17.103 2.409 18.578 1.00 93.19 101 GLU A N 1
ATOM 732 C CA . GLU A 1 101 ? -17.870 2.469 17.326 1.00 93.19 101 GLU A CA 1
ATOM 733 C C . GLU A 1 101 ? -18.027 1.110 16.651 1.00 93.19 101 GLU A C 1
ATOM 735 O O . GLU A 1 101 ? -18.762 0.978 15.672 1.00 93.19 101 GLU A O 1
ATOM 740 N N . ARG A 1 102 ? -17.387 0.076 17.198 1.00 92.69 102 ARG A N 1
ATOM 741 C CA . ARG A 1 102 ? -17.563 -1.300 16.741 1.00 92.69 102 ARG A CA 1
ATOM 742 C C . ARG A 1 102 ? -19.021 -1.724 16.831 1.00 92.69 102 ARG A C 1
ATOM 744 O O . ARG A 1 102 ? -19.741 -1.325 17.750 1.00 92.69 102 ARG A O 1
ATOM 751 N N . GLN A 1 103 ? -19.440 -2.595 15.916 1.00 88.56 103 GLN A N 1
ATOM 752 C CA . GLN A 1 103 ? -20.840 -3.013 15.788 1.00 88.56 103 GLN A CA 1
ATOM 753 C C . GLN A 1 103 ? -21.413 -3.592 17.092 1.00 88.56 103 GLN A C 1
ATOM 755 O O . GLN A 1 103 ? -22.585 -3.384 17.397 1.00 88.56 103 GLN A O 1
ATOM 760 N N . SER A 1 104 ? -20.585 -4.274 17.890 1.00 91.19 104 SER A N 1
ATOM 761 C CA . SER A 1 104 ? -20.986 -4.865 19.170 1.00 91.19 104 SER A CA 1
ATOM 762 C C . SER A 1 104 ? -21.262 -3.845 20.282 1.00 91.19 104 SER A C 1
ATOM 764 O O . SER A 1 104 ? -21.948 -4.181 21.245 1.00 91.19 104 SER A O 1
ATOM 766 N N . ILE A 1 105 ? -20.719 -2.626 20.184 1.00 92.56 105 ILE A N 1
ATOM 767 C CA . ILE A 1 105 ? -20.856 -1.563 21.195 1.00 92.56 105 ILE A CA 1
ATOM 768 C C . ILE A 1 105 ? -21.803 -0.463 20.702 1.00 92.56 105 ILE A C 1
ATOM 770 O O . ILE A 1 105 ? -22.630 0.027 21.476 1.00 92.56 105 ILE A O 1
ATOM 774 N N . ALA A 1 106 ? -21.718 -0.116 19.414 1.00 91.44 106 ALA A N 1
ATOM 775 C CA . ALA A 1 106 ? -22.586 0.836 18.725 1.00 91.44 106 ALA A CA 1
ATOM 776 C C . ALA A 1 106 ? -22.716 2.191 19.455 1.00 91.44 106 ALA A C 1
ATOM 778 O O . ALA A 1 106 ? -23.812 2.745 19.602 1.00 91.44 106 ALA A O 1
ATOM 779 N N . LYS A 1 107 ? -21.591 2.736 19.934 1.00 90.06 107 LYS A N 1
ATOM 780 C CA . LYS A 1 107 ? -21.494 4.076 20.531 1.00 90.06 107 LYS A CA 1
ATOM 781 C C . LYS A 1 107 ? -20.610 4.968 19.672 1.00 90.06 107 LYS A C 1
ATOM 783 O O . LYS A 1 107 ? -19.618 4.517 19.127 1.00 90.06 107 LYS A O 1
ATOM 788 N N . LYS A 1 108 ? -20.944 6.253 19.579 1.00 88.19 108 LYS A N 1
ATOM 789 C CA . LYS A 1 108 ? -20.062 7.230 18.931 1.00 88.19 108 LYS A CA 1
ATOM 790 C C . LYS A 1 108 ? -18.873 7.548 19.832 1.00 88.19 108 LYS A C 1
ATOM 792 O O . LYS A 1 108 ? -19.055 7.670 21.045 1.00 88.19 108 LYS A O 1
ATOM 797 N N . SER A 1 109 ? -17.697 7.742 19.244 1.00 85.50 109 SER A N 1
ATOM 798 C CA . SER A 1 109 ? -16.557 8.302 19.966 1.00 85.50 109 SER A CA 1
ATOM 799 C C . SER A 1 109 ? -16.787 9.783 20.267 1.00 85.50 109 SER A C 1
ATOM 801 O O . SER A 1 109 ? -17.384 10.526 19.483 1.00 85.50 109 SER A O 1
ATOM 803 N N . CYS A 1 110 ? -16.285 10.225 21.410 1.00 83.75 110 CYS A N 1
ATOM 804 C CA . CYS A 1 110 ? -16.379 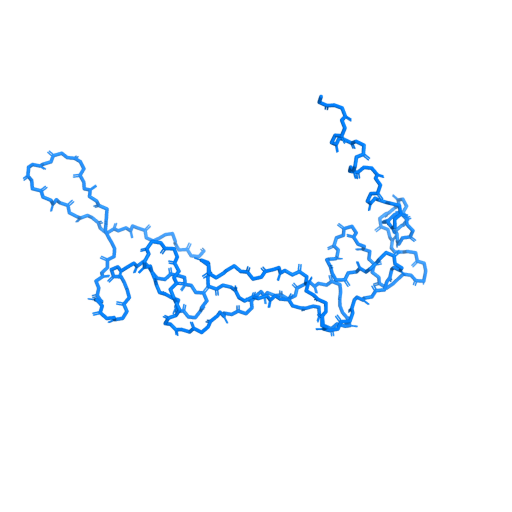11.602 21.871 1.00 83.75 110 CYS A CA 1
ATOM 805 C C . CYS A 1 110 ? -15.126 11.978 22.659 1.00 83.75 110 CYS A C 1
ATOM 807 O O . CYS A 1 110 ? -14.435 11.118 23.205 1.00 83.75 110 CYS A O 1
ATOM 809 N N . ILE A 1 111 ? -14.835 13.273 22.696 1.00 82.62 111 ILE A N 1
ATOM 810 C CA . ILE A 1 111 ? -13.693 13.842 23.407 1.00 82.62 111 ILE A CA 1
ATOM 811 C C . ILE A 1 111 ? -14.181 14.332 24.770 1.00 82.62 111 ILE A C 1
ATOM 813 O O . ILE A 1 111 ? -15.224 14.984 24.857 1.00 82.62 111 ILE A O 1
ATOM 817 N N . CYS A 1 112 ? -13.419 14.047 25.823 1.00 79.25 112 CYS A N 1
ATOM 818 C CA . CYS A 1 112 ? -13.661 14.610 27.147 1.00 79.25 112 CYS A CA 1
ATOM 819 C C . CYS A 1 112 ? -13.367 16.118 27.144 1.00 79.25 112 CYS A C 1
ATOM 821 O O . CYS A 1 112 ? -12.319 16.544 26.655 1.00 79.25 112 CYS A O 1
ATOM 823 N N . GLU A 1 113 ? -14.256 16.932 27.706 1.00 79.31 113 GLU A N 1
ATOM 824 C CA . GLU A 1 113 ? -13.970 18.345 27.964 1.00 79.31 113 GLU A CA 1
ATOM 825 C C . GLU A 1 113 ? -13.232 18.496 29.305 1.00 79.31 113 GLU A C 1
ATOM 827 O O . GLU A 1 113 ? -13.706 18.033 30.342 1.00 79.31 113 GLU A O 1
ATOM 832 N N . GLU A 1 114 ? -12.057 19.135 29.307 1.00 73.75 114 GLU A N 1
ATOM 833 C CA . GLU A 1 114 ? -11.376 19.503 30.553 1.00 73.75 114 GLU A CA 1
ATOM 834 C C . GLU A 1 114 ? -12.085 20.706 31.192 1.00 73.75 114 GLU A C 1
ATOM 836 O O . GLU A 1 114 ? -12.145 21.777 30.587 1.00 73.75 114 GLU A O 1
ATOM 841 N N . GLY A 1 115 ? -12.596 20.556 32.422 1.00 65.25 115 GLY A N 1
ATOM 842 C CA . GLY A 1 115 ? -13.078 21.710 33.195 1.00 65.25 115 GLY A CA 1
ATOM 843 C C . GLY A 1 115 ? -14.230 21.496 34.177 1.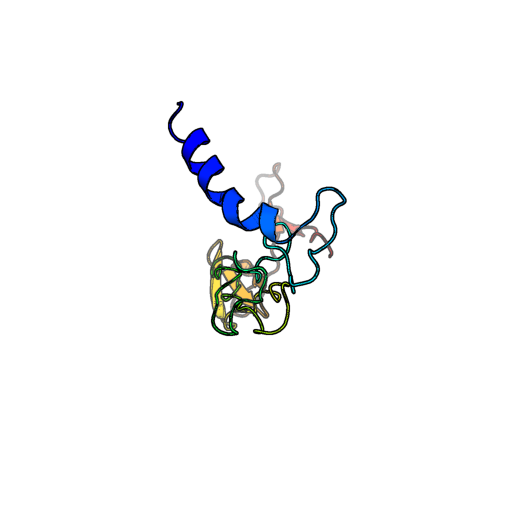00 65.25 115 GLY A C 1
ATOM 844 O O . GLY A 1 115 ? -14.569 22.437 34.891 1.00 65.25 115 GLY A O 1
ATOM 845 N N . THR A 1 116 ? -14.822 20.307 34.279 1.00 54.91 116 THR A N 1
ATOM 846 C CA . THR A 1 116 ? -15.911 20.046 35.236 1.00 54.91 116 THR A CA 1
ATOM 847 C C . THR A 1 116 ? -15.669 18.751 36.001 1.00 54.91 116 THR A C 1
ATOM 849 O O . THR A 1 116 ? -15.143 17.789 35.455 1.00 54.91 116 THR A O 1
ATOM 852 N N . SER A 1 117 ? -16.095 18.685 37.266 1.00 58.38 117 SER A N 1
ATOM 853 C CA . SER A 1 117 ? -16.161 17.439 38.056 1.00 58.38 117 SER A CA 1
ATOM 854 C C . SER A 1 117 ? -17.192 16.428 37.518 1.00 58.38 117 SER A C 1
ATOM 856 O O . SER A 1 117 ? -17.473 15.422 38.163 1.00 58.38 117 SER A O 1
ATOM 858 N N . GLU A 1 118 ? -17.758 16.707 36.345 1.00 61.62 118 GLU A N 1
ATOM 859 C CA . GLU A 1 118 ? -18.651 15.867 35.560 1.00 61.62 118 GLU A CA 1
ATOM 860 C C . GLU A 1 118 ? -17.971 15.533 34.227 1.00 61.62 118 GLU A C 1
ATOM 862 O O . GLU A 1 118 ? -17.346 16.399 33.609 1.00 61.62 118 GLU A O 1
ATOM 867 N N . ILE A 1 119 ? -18.090 14.273 33.795 1.00 60.91 119 ILE A N 1
ATOM 868 C CA . ILE A 1 119 ? -17.600 13.803 32.494 1.00 60.91 119 ILE A CA 1
ATOM 869 C C . ILE A 1 119 ? -18.494 14.415 31.409 1.00 60.91 119 ILE A C 1
ATOM 871 O O . ILE A 1 119 ? -19.529 13.852 31.052 1.00 60.91 119 ILE A O 1
ATOM 875 N N . THR A 1 120 ? -18.104 15.579 30.897 1.00 61.97 120 THR A N 1
ATOM 876 C CA . THR A 1 120 ? -18.754 16.206 29.743 1.00 61.97 120 THR A CA 1
ATOM 877 C C . THR A 1 120 ? -18.096 15.677 28.470 1.00 61.97 120 THR A C 1
ATOM 879 O O . THR A 1 120 ? -16.882 15.774 28.290 1.00 61.97 120 THR A O 1
ATOM 882 N N . MET A 1 121 ? -18.894 15.055 27.604 1.00 63.41 121 MET A N 1
ATOM 883 C CA . MET A 1 121 ? -18.448 14.436 26.355 1.00 63.41 121 MET A CA 1
ATOM 884 C C . MET A 1 121 ? -18.931 15.293 25.184 1.00 63.41 121 MET A C 1
ATOM 886 O O . MET A 1 121 ? -20.132 15.533 25.064 1.00 63.41 121 MET A O 1
ATOM 890 N N . ARG A 1 122 ? -18.027 15.717 24.296 1.00 71.38 122 ARG A N 1
ATOM 891 C CA . ARG A 1 122 ? -18.383 16.380 23.028 1.00 71.38 122 ARG A CA 1
ATOM 892 C C . ARG A 1 122 ? -18.127 15.458 21.845 1.00 71.38 122 ARG A C 1
ATOM 894 O O . ARG A 1 122 ? -17.153 14.707 21.859 1.00 71.38 122 ARG A O 1
ATOM 901 N N . GLU A 1 123 ? -18.971 15.511 20.815 1.00 67.75 123 GLU A N 1
ATOM 902 C CA . GLU A 1 123 ? -18.761 14.704 19.607 1.00 67.75 123 GLU A CA 1
ATOM 903 C C . GLU A 1 123 ? -17.379 14.998 19.005 1.00 67.75 123 GLU A C 1
ATOM 905 O O . GLU A 1 123 ? -16.987 16.157 18.828 1.00 67.75 123 GLU A O 1
ATOM 910 N N . SER A 1 124 ? -16.627 13.939 18.700 1.00 65.56 124 SER A N 1
ATOM 911 C CA . SER A 1 124 ? -15.399 14.056 17.922 1.00 65.56 124 SER A CA 1
ATOM 912 C C . SER A 1 124 ? -15.800 14.567 16.541 1.00 65.56 124 SER A C 1
ATOM 914 O O . SER A 1 124 ? -16.419 13.830 15.777 1.00 65.56 124 SER A O 1
ATOM 916 N N . LEU A 1 125 ? -15.511 15.832 16.220 1.00 58.66 125 LEU A N 1
ATOM 917 C CA . LEU A 1 125 ? -15.704 16.354 14.867 1.00 58.66 125 LEU A CA 1
ATOM 918 C C . LEU A 1 125 ? -14.859 15.495 13.921 1.00 58.66 125 LEU A C 1
ATOM 920 O O . LEU A 1 125 ? -13.640 15.654 13.851 1.00 58.66 125 LEU A O 1
ATOM 924 N N . GLY A 1 126 ? -15.501 14.542 13.247 1.00 54.31 126 GLY A N 1
ATOM 925 C CA . GLY A 1 126 ? -14.849 13.710 12.251 1.00 54.31 126 GLY A CA 1
ATOM 926 C C . GLY A 1 126 ? -14.230 14.619 11.200 1.00 54.31 126 GLY A C 1
ATOM 927 O O . GLY A 1 126 ? -14.915 15.473 10.632 1.00 54.31 126 GLY A O 1
ATOM 928 N N . LYS A 1 127 ? -12.926 14.466 10.947 1.00 42.66 127 LYS A N 1
ATOM 929 C CA . LYS A 1 127 ? -12.343 15.003 9.719 1.00 42.66 127 LYS A CA 1
ATOM 930 C C . LYS A 1 127 ? -13.049 14.288 8.570 1.00 42.66 127 LYS A C 1
ATOM 932 O O . LYS A 1 127 ? -12.866 13.087 8.394 1.00 42.66 127 LYS A O 1
ATOM 937 N N . GLY A 1 128 ? -13.906 15.021 7.862 1.00 35.59 128 GLY A N 1
ATOM 938 C CA . GLY A 1 128 ? -14.456 14.573 6.588 1.00 35.59 128 GLY A CA 1
ATOM 939 C C . GLY A 1 128 ? -13.338 14.274 5.577 1.00 35.59 128 GLY A C 1
ATOM 940 O O . GLY A 1 128 ? -12.191 14.659 5.828 1.00 35.59 128 GLY A O 1
ATOM 941 N N . PRO A 1 129 ? -13.673 13.564 4.486 1.00 41.53 129 PRO A N 1
ATOM 942 C CA . PRO A 1 129 ? -12.715 13.115 3.476 1.00 41.53 129 PRO A CA 1
ATOM 943 C C . PRO A 1 129 ? -11.898 14.255 2.858 1.00 41.53 129 PRO A C 1
ATOM 945 O O . PRO A 1 129 ? -12.420 15.392 2.773 1.00 41.53 129 PRO A O 1
#

Sequence (129 aa):
MESVVHKFRLYDLGSSKCCTTECRLTPSAQCSPHNQPCCNTTCSYHPADHVCLPGDPLQCKASSYCTGNSGECPSAPAIPNGSPCIEEGECQDGVCLPYCERQSIAKKSCICEEGTSEITMRESLGKGP

Radius of gyration: 22.35 Å; Cα contacts (8 Å, |Δi|>4): 247; chains: 1; bounding box: 52×34×64 Å

Nearest PDB structures (foldseek):
  8snm-assembly1_B  TM=7.072E-01  e=2.197E-10  Homo sapiens
  8snl-assembly1_A  TM=7.072E-01  e=2.197E-10  Homo sapiens
  8sno-assembly1_A  TM=7.109E-01  e=3.322E-09  Homo sapiens
  6be6-assembly4_D  TM=8.121E-01  e=2.902E-05  Homo sapiens
  6be6-assembly1_A  TM=6.606E-01  e=1.950E-05  Homo sapiens

Solvent-accessible surface area (backbone atoms only — not comparable to full-atom values): 7329 Å² total; per-residue (Å²): 136,72,72,66,64,62,62,60,67,71,72,50,77,38,42,64,70,12,38,46,98,84,78,38,68,33,98,85,33,78,30,37,46,84,85,15,70,14,18,35,66,82,12,37,52,33,51,52,83,40,75,54,39,82,49,40,57,55,55,13,24,30,59,15,42,12,71,42,82,38,29,59,56,56,79,54,45,55,41,66,65,75,38,70,21,53,80,74,8,27,16,50,91,32,38,53,32,51,46,46,50,25,84,93,62,65,35,83,67,56,44,76,54,91,88,57,105,51,95,44,72,42,77,55,81,72,82,71,134

pLDDT: mean 84.25, std 18.81, range [35.59, 98.56]

Foldseek 3Di:
DPPPVVVVVVPCPLQPQQADPVGDGDPPAPAGVVPQLQADSPNAGHDFAAFSAPADLQQQFHTWGTHRRGSHTDGTFGDDFQRQHPQRFTDDRRGTHHPCCPPVNNHADFDFDPDDPDGDTHGDPDPDD

Organism: Trichostrongylus colubriformis (NCBI:txid6319)

InterPro domains:
  IPR001762 Disintegrin domain [PF00200] (15-75)
  IPR001762 Disintegrin domain [PS50214] (15-81)
  IPR001762 Disintegrin domain [SM00050] (14-79)
  IPR036436 Disintegrin domain superfamily [G3DSA:4.10.70.10] (7-77)
  IPR036436 Disintegrin domain superfamily [SSF57552] (14-75)
  IPR051489 Disintegrin and Metalloproteinase Domain-Containing [PTHR45702] (16-114)

Secondary structure (DSSP, 8-state):
--HHHHHHTTSSTTGGGTB-TTS-B-TT-S--TTT-TTB-TTSSBPPTT-EEE--BGGGTBPPEE--SS-SSPPPPPBPPTT-B-GGG-EEETTEEE-GGGSTTT----EEEPTT-SS--EEE------